Protein AF-A0A951GCY4-F1 (afdb_monomer_lite)

Radius of gyration: 28.21 Å; chains: 1; bounding box: 75×37×48 Å

pLDDT: mean 77.84, std 17.78, range [35.12, 96.75]

Foldseek 3Di:
DVVVVVLVVQCVVQVHDSVLSVVVDDPDDDDPVRCCVSSVDVDDDDPLVVVQVVCVVVVHDPPDDDDDDDPDDDQDPVSVVCCVVVVVVVVPDDDDDPPVVVVVVVVVCVVVVVVVVCVVPDPDPPDDDDDDDD

Structure (mmCIF, N/CA/C/O backbone):
data_AF-A0A951GCY4-F1
#
_entry.id   AF-A0A951GCY4-F1
#
loop_
_atom_site.group_PDB
_atom_site.id
_atom_site.type_symbol
_atom_site.label_atom_id
_atom_site.label_alt_id
_atom_site.label_comp_id
_atom_site.label_asym_id
_atom_site.label_entity_id
_atom_site.label_seq_id
_atom_site.pdbx_PDB_ins_code
_atom_site.Cartn_x
_atom_site.Cartn_y
_atom_site.Cartn_z
_atom_site.occupancy
_atom_site.B_iso_or_equiv
_atom_site.auth_seq_id
_atom_site.auth_comp_id
_atom_site.auth_asym_id
_atom_site.auth_atom_id
_atom_site.pdbx_PDB_model_num
ATOM 1 N N . GLU A 1 1 ? -3.050 8.012 20.301 1.00 68.06 1 GLU A N 1
ATOM 2 C CA . GLU A 1 1 ? -2.708 8.734 19.053 1.00 68.06 1 GLU A CA 1
ATOM 3 C C . GLU A 1 1 ? -2.611 7.823 17.839 1.00 68.06 1 GLU A C 1
ATOM 5 O O . GLU A 1 1 ? -3.296 8.083 16.861 1.00 68.06 1 GLU A O 1
ATOM 10 N N . THR A 1 2 ? -1.863 6.722 17.923 1.00 87.19 2 THR A N 1
ATOM 11 C CA . THR A 1 2 ? -1.568 5.821 16.795 1.00 87.19 2 THR A CA 1
ATOM 12 C C . THR A 1 2 ? -2.800 5.280 16.056 1.00 87.19 2 THR A C 1
ATOM 14 O O . THR A 1 2 ? -2.841 5.329 14.833 1.00 87.19 2 THR A O 1
ATOM 17 N N . TYR A 1 3 ? -3.840 4.822 16.768 1.00 89.31 3 TYR A N 1
ATOM 18 C CA . TYR A 1 3 ? -5.056 4.290 16.125 1.00 89.31 3 TYR A CA 1
ATOM 19 C C . TYR A 1 3 ? -5.865 5.361 15.385 1.00 89.31 3 TYR A C 1
ATOM 21 O O . TYR A 1 3 ? -6.373 5.117 14.295 1.00 89.31 3 TYR A O 1
ATOM 29 N N . ARG A 1 4 ? -5.970 6.562 15.966 1.00 89.75 4 ARG A N 1
ATOM 30 C CA . ARG A 1 4 ? -6.661 7.686 15.327 1.00 89.75 4 ARG A CA 1
ATOM 31 C C . ARG A 1 4 ? -5.921 8.105 14.057 1.00 89.75 4 ARG A C 1
ATOM 33 O O . ARG A 1 4 ? -6.543 8.127 13.008 1.00 89.75 4 ARG A O 1
ATOM 40 N N . GLY A 1 5 ? -4.598 8.281 14.139 1.00 91.88 5 GLY A N 1
ATOM 41 C CA . GLY A 1 5 ? -3.773 8.595 12.968 1.00 91.88 5 GLY A CA 1
ATOM 42 C C . GLY A 1 5 ? -3.893 7.547 11.858 1.00 91.88 5 GLY A C 1
ATOM 43 O O . GLY A 1 5 ? -4.059 7.900 10.697 1.00 91.88 5 GLY A O 1
ATOM 44 N N . PHE A 1 6 ? -3.910 6.255 12.205 1.00 91.25 6 PHE A N 1
ATOM 45 C CA . PHE A 1 6 ? -4.166 5.191 11.229 1.00 91.25 6 PHE A CA 1
ATOM 46 C C . PHE A 1 6 ? -5.511 5.371 10.508 1.00 91.25 6 PHE A C 1
ATOM 48 O O . PHE A 1 6 ? -5.556 5.328 9.280 1.00 91.25 6 PHE A O 1
ATOM 55 N N . LYS A 1 7 ? -6.599 5.600 11.253 1.00 92.44 7 LYS A N 1
ATOM 56 C CA . LYS A 1 7 ? -7.926 5.809 10.657 1.00 92.44 7 LYS A CA 1
ATOM 57 C C . LYS A 1 7 ? -7.971 7.051 9.769 1.00 92.44 7 LYS A C 1
ATOM 59 O O . LYS A 1 7 ? -8.557 6.982 8.695 1.00 92.44 7 LYS A O 1
ATOM 64 N N . ASP A 1 8 ? -7.323 8.137 10.179 1.00 93.56 8 ASP A N 1
ATOM 65 C CA . ASP A 1 8 ? -7.268 9.382 9.405 1.00 93.56 8 ASP A CA 1
ATOM 66 C C . ASP A 1 8 ? -6.538 9.173 8.065 1.00 93.56 8 ASP A C 1
ATOM 68 O O . ASP A 1 8 ? -6.990 9.645 7.017 1.00 93.56 8 ASP A O 1
ATOM 72 N N . HIS A 1 9 ? -5.448 8.396 8.067 1.00 93.69 9 HIS A N 1
ATOM 73 C CA . HIS A 1 9 ? -4.747 8.012 6.841 1.00 93.69 9 HIS A CA 1
ATOM 74 C C . HIS A 1 9 ? -5.608 7.147 5.918 1.00 93.69 9 HIS A C 1
ATOM 76 O O . HIS A 1 9 ? -5.627 7.388 4.712 1.00 93.69 9 HIS A O 1
ATOM 82 N N . VAL A 1 10 ? -6.340 6.168 6.461 1.00 93.69 10 VAL A N 1
ATOM 83 C CA . VAL A 1 10 ? -7.237 5.317 5.661 1.00 93.69 10 VAL A CA 1
ATOM 84 C C . VAL A 1 10 ? -8.388 6.135 5.077 1.00 93.69 10 VAL A C 1
ATOM 86 O O . VAL A 1 10 ? -8.653 6.019 3.884 1.00 93.69 10 VAL A O 1
ATOM 89 N N . ALA A 1 11 ? -9.024 6.993 5.878 1.00 94.62 11 ALA A N 1
ATOM 90 C CA . ALA A 1 11 ? -10.106 7.869 5.431 1.00 94.62 11 ALA A CA 1
ATOM 91 C C . ALA A 1 11 ? -9.650 8.758 4.268 1.00 94.62 11 ALA A C 1
ATOM 93 O O . ALA A 1 11 ? -10.296 8.803 3.222 1.00 94.62 11 ALA A O 1
ATOM 94 N N . THR A 1 12 ? -8.482 9.389 4.415 1.00 95.25 12 THR A N 1
ATOM 95 C CA . THR A 1 12 ? -7.901 10.250 3.377 1.00 95.25 12 THR A CA 1
ATOM 96 C C . THR A 1 12 ? -7.530 9.457 2.123 1.00 95.25 12 THR A C 1
ATOM 98 O O . THR A 1 12 ? -7.872 9.866 1.019 1.00 95.25 12 THR A O 1
ATOM 101 N N . GLY A 1 13 ? -6.849 8.318 2.280 1.00 94.50 13 GLY A N 1
ATOM 102 C CA . GLY A 1 13 ? -6.353 7.518 1.157 1.00 94.50 13 GLY A CA 1
ATOM 103 C C . GLY A 1 13 ? -7.440 6.768 0.385 1.00 94.50 13 GLY A C 1
ATOM 104 O O . GLY A 1 13 ? -7.250 6.470 -0.789 1.00 94.50 13 GLY A O 1
ATOM 105 N N . ARG A 1 14 ? -8.571 6.458 1.029 1.00 94.75 14 ARG A N 1
ATOM 106 C CA . ARG A 1 14 ? -9.714 5.759 0.416 1.00 94.75 14 ARG A CA 1
ATOM 107 C C . ARG A 1 14 ? -10.908 6.662 0.134 1.00 94.75 14 ARG A C 1
ATOM 109 O O . ARG A 1 14 ? -11.915 6.170 -0.359 1.00 94.75 14 ARG A O 1
ATOM 116 N N . HIS A 1 15 ? -10.797 7.958 0.428 1.00 94.31 15 HIS A N 1
ATOM 117 C CA . HIS A 1 15 ? -11.893 8.920 0.305 1.00 94.31 15 HIS A CA 1
ATOM 118 C C . HIS A 1 15 ? -13.174 8.469 1.036 1.00 94.31 15 HIS A C 1
ATOM 120 O O . HIS A 1 15 ? -14.280 8.670 0.542 1.00 94.31 15 HIS A O 1
ATOM 126 N N . MET A 1 16 ? -13.009 7.854 2.210 1.00 94.25 16 MET A N 1
ATOM 127 C CA . MET A 1 16 ? -14.099 7.348 3.052 1.00 94.25 16 MET A CA 1
ATOM 128 C C . MET A 1 16 ? -14.393 8.310 4.198 1.00 94.25 16 MET A C 1
ATOM 130 O O . MET A 1 16 ? -13.495 9.006 4.686 1.00 94.25 16 MET A O 1
ATOM 134 N N . THR A 1 17 ? -15.631 8.311 4.686 1.00 93.62 17 THR A N 1
ATOM 135 C CA . THR A 1 17 ? -15.965 9.050 5.905 1.00 93.62 17 THR A CA 1
ATOM 136 C C . THR A 1 17 ? -15.385 8.361 7.147 1.00 93.62 17 THR A C 1
ATOM 138 O O . THR A 1 17 ? -15.147 7.146 7.148 1.00 93.62 17 THR A O 1
ATOM 141 N N . PRO A 1 18 ? -15.156 9.098 8.250 1.00 90.56 18 PRO A N 1
ATOM 142 C CA . PRO A 1 18 ? -14.715 8.498 9.509 1.00 90.56 18 PRO A CA 1
ATOM 143 C C . PRO A 1 18 ? -15.638 7.374 10.004 1.00 90.56 18 PRO A C 1
ATOM 145 O O . PRO A 1 18 ? -15.163 6.406 10.599 1.00 90.56 18 PRO A O 1
ATOM 148 N N . GLU A 1 19 ? -16.943 7.482 9.746 1.00 91.25 19 GLU A N 1
ATOM 149 C CA . GLU A 1 19 ? -17.949 6.483 10.110 1.00 91.25 19 GLU A CA 1
ATOM 150 C C . GLU A 1 19 ? -17.805 5.199 9.286 1.00 91.25 19 GLU A C 1
ATOM 152 O O . GLU A 1 19 ? -17.860 4.102 9.845 1.00 91.25 19 GLU A O 1
ATOM 157 N N . GLU A 1 20 ? -17.573 5.324 7.976 1.00 92.25 20 GLU A N 1
ATOM 158 C CA . GLU A 1 20 ? -17.319 4.188 7.085 1.00 92.25 20 GLU A CA 1
ATOM 159 C C . GLU A 1 20 ? -16.046 3.449 7.497 1.00 92.25 20 GLU A C 1
ATOM 161 O O . GLU A 1 20 ? -16.058 2.225 7.647 1.00 92.25 20 GLU A O 1
ATOM 166 N N . VAL A 1 21 ? -14.969 4.194 7.778 1.00 92.75 21 VAL A N 1
ATOM 167 C CA . VAL A 1 21 ? -13.710 3.622 8.271 1.00 92.75 21 VAL A CA 1
ATOM 168 C C . VAL A 1 21 ? -13.920 2.918 9.611 1.00 92.75 21 VAL A C 1
ATOM 170 O O . VAL A 1 21 ? -13.429 1.809 9.800 1.00 92.75 21 VAL A O 1
ATOM 173 N N . GLU A 1 22 ? -14.676 3.501 10.542 1.00 90.69 22 GLU A N 1
ATOM 174 C CA . GLU A 1 22 ? -14.954 2.876 11.841 1.00 90.69 22 GLU A CA 1
ATOM 175 C C . GLU A 1 22 ? -15.772 1.578 11.711 1.00 90.69 22 GLU A C 1
ATOM 177 O O . GLU A 1 22 ? -15.579 0.646 12.499 1.00 90.69 22 GLU A O 1
ATOM 182 N N . ALA A 1 23 ? -16.658 1.482 10.714 1.00 90.75 23 ALA A N 1
ATOM 183 C CA . ALA A 1 23 ? -17.442 0.277 10.448 1.00 90.75 23 ALA A CA 1
ATOM 184 C C . ALA A 1 23 ? -16.579 -0.895 9.949 1.00 90.75 23 ALA A C 1
ATOM 186 O O . ALA A 1 23 ? -16.851 -2.049 10.292 1.00 90.75 23 ALA A O 1
ATOM 187 N N . VAL A 1 24 ? -15.531 -0.606 9.170 1.00 90.25 24 VAL A N 1
ATOM 188 C CA . VAL A 1 24 ? -14.617 -1.616 8.605 1.00 90.25 24 VAL A CA 1
ATOM 189 C C . VAL A 1 24 ? -13.344 -1.837 9.433 1.00 90.25 24 VAL A C 1
ATOM 191 O O . VAL A 1 24 ? -12.644 -2.831 9.216 1.00 90.25 24 VAL A O 1
ATOM 194 N N . ALA A 1 25 ? -13.050 -0.947 10.386 1.00 85.62 25 ALA A N 1
ATOM 195 C CA . ALA A 1 25 ? -11.928 -1.044 11.320 1.00 85.62 25 ALA A CA 1
ATOM 196 C C . ALA A 1 25 ? -12.216 -2.027 12.482 1.00 85.62 25 ALA A C 1
ATOM 198 O O . ALA A 1 25 ? -13.047 -2.926 12.366 1.00 85.62 25 ALA A O 1
ATOM 199 N N . LYS A 1 26 ? -11.519 -1.868 13.623 1.00 84.75 26 LYS A N 1
ATOM 200 C CA . LYS A 1 26 ? -11.611 -2.704 14.850 1.00 84.75 26 LYS A CA 1
ATOM 201 C C . LYS A 1 26 ? -10.814 -4.015 14.846 1.00 84.75 26 LYS A C 1
ATOM 203 O O . LYS A 1 26 ? -11.160 -4.957 15.551 1.00 84.75 26 LYS A O 1
ATOM 208 N N . GLY A 1 27 ? -9.726 -4.080 14.078 1.00 86.75 27 GLY A N 1
ATOM 209 C CA . GLY A 1 27 ? -8.795 -5.219 14.118 1.00 86.75 27 GLY A CA 1
ATOM 210 C C . GLY A 1 27 ? -9.321 -6.499 13.462 1.00 86.75 27 GLY A C 1
ATOM 211 O O . GLY A 1 27 ? -8.741 -7.566 13.644 1.00 86.75 27 GLY A O 1
ATOM 212 N N . ARG A 1 28 ? -10.412 -6.409 12.693 1.00 90.50 28 ARG A N 1
ATOM 213 C CA . ARG A 1 28 ? -10.901 -7.513 11.868 1.00 90.50 28 ARG A CA 1
ATOM 214 C C . ARG A 1 28 ? -9.987 -7.705 10.659 1.00 90.50 28 ARG A C 1
ATOM 216 O O . ARG A 1 28 ? -9.615 -6.740 9.997 1.00 90.50 28 ARG A O 1
ATOM 223 N N . VAL A 1 29 ? -9.672 -8.961 10.361 1.00 93.50 29 VAL A N 1
ATOM 224 C CA . VAL A 1 29 ? -8.972 -9.346 9.132 1.00 93.50 29 VAL A CA 1
ATOM 225 C C . VAL A 1 29 ? -10.002 -9.557 8.026 1.00 93.50 29 VAL A C 1
ATOM 227 O O . VAL A 1 29 ? -11.020 -10.214 8.244 1.00 93.50 29 VAL A O 1
ATOM 230 N N . TRP A 1 30 ? -9.733 -9.000 6.850 1.00 94.44 30 TRP A N 1
ATOM 231 C CA . TRP A 1 30 ? -10.573 -9.136 5.663 1.00 94.44 30 TRP A CA 1
ATOM 232 C C . TRP A 1 30 ? -9.885 -10.024 4.628 1.00 94.44 30 TRP A C 1
ATOM 234 O O . TRP A 1 30 ? -8.669 -9.938 4.449 1.00 94.44 30 TRP A O 1
ATOM 244 N N . SER A 1 31 ? -10.659 -10.861 3.932 1.00 96.19 31 SER A N 1
ATOM 245 C CA . SER A 1 31 ? -10.178 -11.501 2.705 1.00 96.19 31 SER A CA 1
ATOM 246 C C . SER A 1 31 ? -9.967 -10.439 1.617 1.00 96.19 31 SER A C 1
ATOM 248 O O . SER A 1 31 ? -10.523 -9.343 1.701 1.00 96.19 31 SER A O 1
ATOM 250 N N . GLY A 1 32 ? -9.178 -10.742 0.581 1.00 95.00 32 GLY A N 1
ATOM 251 C CA . GLY A 1 32 ? -8.989 -9.806 -0.534 1.00 95.00 32 GLY A CA 1
ATOM 252 C C . GLY A 1 32 ? -10.319 -9.417 -1.189 1.00 95.00 32 GLY A C 1
ATOM 253 O O . GLY A 1 32 ? -10.581 -8.236 -1.408 1.00 95.00 32 GLY A O 1
ATOM 254 N N . GLU A 1 33 ? -11.192 -10.398 -1.426 1.00 96.75 33 GLU A N 1
ATOM 255 C CA . GLU A 1 33 ? -12.526 -10.193 -2.005 1.00 96.75 33 GLU A CA 1
ATOM 256 C C . GLU A 1 33 ? -13.405 -9.307 -1.115 1.00 96.75 33 GLU A C 1
ATOM 258 O O . GLU A 1 33 ? -13.991 -8.331 -1.587 1.00 96.75 33 GLU A O 1
ATOM 263 N N . ASP A 1 34 ? -13.427 -9.584 0.191 1.00 95.94 34 ASP A N 1
ATOM 264 C CA . ASP A 1 34 ? -14.146 -8.773 1.173 1.00 95.94 34 ASP A CA 1
ATOM 265 C C . ASP A 1 34 ? -13.623 -7.342 1.259 1.00 95.94 34 ASP A C 1
ATOM 267 O O . ASP A 1 34 ? -14.409 -6.408 1.443 1.00 95.94 34 ASP A O 1
ATOM 271 N N . ALA A 1 35 ? -12.304 -7.176 1.167 1.00 95.00 35 ALA A N 1
ATOM 272 C CA . ALA A 1 35 ? -11.652 -5.879 1.177 1.00 95.00 35 ALA A CA 1
ATOM 273 C C . ALA A 1 35 ? -12.032 -5.078 -0.073 1.00 95.00 35 ALA A C 1
ATOM 275 O O . ALA A 1 35 ? -12.338 -3.893 0.050 1.00 95.00 35 ALA A O 1
ATOM 276 N N . LYS A 1 36 ? -12.094 -5.717 -1.251 1.00 95.31 36 LYS A N 1
ATOM 277 C CA . LYS A 1 36 ? -12.528 -5.057 -2.492 1.00 95.31 36 LYS A CA 1
ATOM 278 C C . LYS A 1 36 ? -13.993 -4.635 -2.407 1.00 95.31 36 LYS A C 1
ATOM 280 O O . LYS A 1 36 ? -14.313 -3.490 -2.705 1.00 95.31 36 LYS A O 1
ATOM 285 N N . ALA A 1 37 ? -14.869 -5.509 -1.906 1.00 94.56 37 ALA A N 1
ATOM 286 C CA . ALA A 1 37 ? -16.288 -5.194 -1.706 1.00 94.56 37 ALA A CA 1
ATOM 287 C C . ALA A 1 37 ? -16.523 -4.011 -0.745 1.00 94.56 37 ALA A C 1
ATOM 289 O O . ALA A 1 37 ? -17.545 -3.336 -0.830 1.00 94.56 37 ALA A O 1
ATOM 290 N N . ARG A 1 38 ? -15.578 -3.757 0.167 1.00 93.00 38 ARG A N 1
ATOM 291 C CA . ARG A 1 38 ? -15.617 -2.665 1.151 1.00 93.00 38 ARG A CA 1
ATOM 292 C C . ARG A 1 38 ? -14.794 -1.443 0.742 1.00 93.00 38 ARG A C 1
ATOM 294 O O . ARG A 1 38 ? -14.641 -0.544 1.557 1.00 93.00 38 ARG A O 1
ATOM 301 N N . GLY A 1 39 ? -14.230 -1.418 -0.468 1.00 92.94 39 GLY A N 1
ATOM 302 C CA . GLY A 1 39 ? -13.411 -0.303 -0.964 1.00 92.94 39 GLY A CA 1
ATOM 303 C C . GLY A 1 39 ? -12.048 -0.152 -0.277 1.00 92.94 39 GLY A C 1
ATOM 304 O O . GLY A 1 39 ? -11.413 0.893 -0.377 1.00 92.94 39 GLY A O 1
ATOM 305 N N . LEU A 1 40 ? -11.581 -1.178 0.441 1.00 94.00 40 LEU A N 1
ATOM 306 C CA . LEU A 1 40 ? -10.275 -1.169 1.109 1.00 94.00 40 LEU A CA 1
ATOM 307 C C . LEU A 1 40 ? -9.115 -1.479 0.153 1.00 94.00 40 LEU A C 1
ATOM 309 O O . LEU A 1 40 ? -7.967 -1.166 0.474 1.00 94.00 40 LEU A O 1
ATOM 313 N N . VAL A 1 41 ? -9.401 -2.095 -0.996 1.00 95.19 41 VAL A N 1
ATOM 314 C CA . VAL A 1 41 ? -8.463 -2.332 -2.103 1.00 95.19 41 VAL A CA 1
ATOM 315 C C . VAL A 1 41 ? -9.150 -2.031 -3.430 1.00 95.19 41 VAL A C 1
ATOM 317 O O . VAL A 1 41 ? -10.357 -2.228 -3.560 1.00 95.19 41 VAL A O 1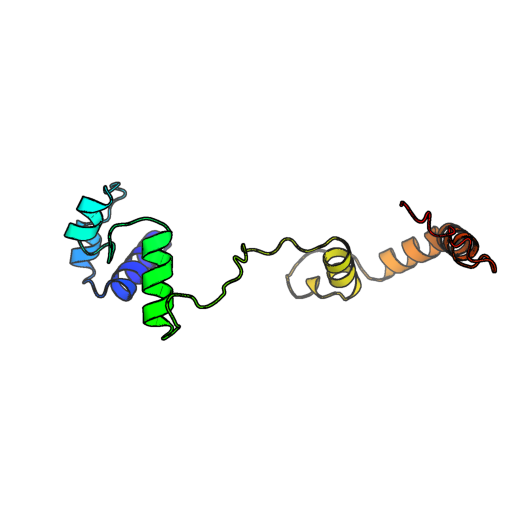
ATOM 320 N N . ASP A 1 42 ? -8.376 -1.582 -4.413 1.00 93.88 42 ASP A N 1
ATOM 321 C CA . ASP A 1 42 ? -8.906 -1.161 -5.713 1.00 93.88 42 ASP A CA 1
ATOM 322 C C . ASP A 1 42 ? -9.090 -2.356 -6.652 1.00 93.88 42 ASP A C 1
ATOM 324 O O . ASP A 1 42 ? -10.114 -2.499 -7.316 1.00 93.88 42 ASP A O 1
ATOM 328 N N . GLU A 1 43 ? -8.111 -3.265 -6.671 1.00 95.25 43 GLU A N 1
ATOM 329 C CA . GLU A 1 43 ? -8.096 -4.399 -7.586 1.00 95.25 43 GLU A CA 1
ATOM 330 C C . GLU A 1 43 ? -7.611 -5.699 -6.948 1.00 95.25 43 GLU A C 1
ATOM 332 O O . GLU A 1 43 ? -6.808 -5.701 -6.014 1.00 95.25 43 GLU A O 1
ATOM 337 N N . LEU A 1 44 ? -8.115 -6.819 -7.479 1.00 96.56 44 LEU A N 1
ATOM 338 C CA . LEU A 1 44 ? -7.689 -8.162 -7.084 1.00 96.56 44 LEU A CA 1
ATOM 339 C C . LEU A 1 44 ? -6.687 -8.695 -8.096 1.00 96.56 44 LEU A C 1
ATOM 341 O O . LEU A 1 44 ? -6.902 -8.644 -9.306 1.00 96.56 44 LEU A O 1
ATOM 345 N N . GLY A 1 45 ? -5.599 -9.260 -7.592 1.00 95.19 45 GLY A N 1
ATOM 346 C CA . GLY A 1 45 ? -4.584 -9.868 -8.429 1.00 95.19 45 GLY A CA 1
ATOM 347 C C . GLY A 1 45 ? -3.277 -10.069 -7.687 1.00 95.19 45 GLY A C 1
ATOM 348 O O . GLY A 1 45 ? -3.166 -9.827 -6.488 1.00 95.19 45 GLY A O 1
ATOM 349 N N . GLY A 1 46 ? -2.282 -10.530 -8.434 1.00 93.94 46 GLY A N 1
ATOM 350 C CA . GLY A 1 46 ? -0.918 -10.669 -7.950 1.00 93.94 46 GLY A CA 1
ATOM 351 C C . GLY A 1 46 ? 0.004 -9.582 -8.489 1.00 93.94 46 GLY A C 1
ATOM 352 O O . GLY A 1 46 ? -0.417 -8.559 -9.033 1.00 93.94 46 GLY A O 1
ATOM 353 N N . TYR A 1 47 ? 1.297 -9.870 -8.404 1.00 91.81 47 TYR A N 1
ATOM 354 C CA . TYR A 1 47 ? 2.366 -8.988 -8.859 1.00 91.81 47 TYR A CA 1
ATOM 355 C C . TYR A 1 47 ? 2.217 -8.528 -10.320 1.00 91.81 47 TYR A C 1
ATOM 357 O O . TYR A 1 47 ? 2.414 -7.354 -10.617 1.00 91.81 47 TYR A O 1
ATOM 365 N N . SER A 1 48 ? 1.813 -9.420 -11.230 1.00 92.19 48 SER A N 1
ATOM 366 C CA . SER A 1 48 ? 1.629 -9.090 -12.651 1.00 92.19 48 SER A CA 1
ATOM 367 C C . SER A 1 48 ? 0.553 -8.025 -12.886 1.00 92.19 48 SER A C 1
ATOM 369 O O . SER A 1 48 ? 0.733 -7.140 -13.721 1.00 92.19 48 SER A O 1
ATOM 371 N N . VAL A 1 49 ? -0.546 -8.077 -12.127 1.00 94.94 49 VAL A N 1
ATOM 372 C CA . VAL A 1 49 ? -1.630 -7.085 -12.186 1.00 94.94 49 VAL A CA 1
ATOM 373 C C . VAL A 1 49 ? -1.157 -5.753 -11.615 1.00 94.94 49 VAL A C 1
ATOM 375 O O . VAL A 1 49 ? -1.357 -4.722 -12.253 1.00 94.94 49 VAL A O 1
ATOM 378 N N . ALA A 1 50 ? -0.467 -5.774 -10.471 1.00 93.50 50 ALA A N 1
ATOM 379 C CA . ALA A 1 50 ? 0.100 -4.571 -9.867 1.00 93.50 50 ALA A CA 1
ATOM 380 C C . ALA A 1 50 ? 1.103 -3.873 -10.803 1.00 93.50 50 ALA A C 1
ATOM 382 O O . ALA A 1 50 ? 1.041 -2.658 -10.972 1.00 93.50 50 ALA A O 1
ATOM 383 N N . LEU A 1 51 ? 1.982 -4.635 -11.467 1.00 92.56 51 LEU A N 1
ATOM 384 C CA . LEU A 1 51 ? 2.954 -4.098 -12.422 1.00 92.56 51 LEU A CA 1
ATOM 385 C C . LEU A 1 51 ? 2.273 -3.463 -13.640 1.00 92.56 51 LEU A C 1
ATOM 387 O O . LEU A 1 51 ? 2.682 -2.394 -14.089 1.00 92.56 51 LEU A O 1
ATOM 391 N N . ARG A 1 52 ? 1.231 -4.113 -14.172 1.00 93.81 52 ARG A N 1
ATOM 392 C CA . ARG A 1 52 ? 0.442 -3.572 -15.282 1.00 93.81 52 ARG A CA 1
ATOM 393 C C . ARG A 1 52 ? -0.211 -2.243 -14.894 1.00 93.81 52 ARG A C 1
ATOM 395 O O . ARG A 1 52 ? -0.014 -1.260 -15.598 1.00 93.81 52 ARG A O 1
ATOM 402 N N . LEU A 1 53 ? -0.912 -2.199 -13.759 1.00 94.62 53 LEU A N 1
ATOM 403 C CA . LEU A 1 53 ? -1.566 -0.982 -13.267 1.00 94.62 53 LEU A CA 1
ATOM 404 C C . LEU A 1 53 ? -0.553 0.138 -12.986 1.00 94.62 53 LEU A C 1
ATOM 406 O O . LEU A 1 53 ? -0.784 1.284 -13.355 1.00 94.62 53 LEU A O 1
ATOM 410 N N . ALA A 1 54 ? 0.602 -0.182 -12.398 1.00 93.19 54 ALA A N 1
ATOM 411 C CA . ALA A 1 54 ? 1.659 0.799 -12.153 1.00 93.19 54 ALA A CA 1
ATOM 412 C C . ALA A 1 54 ? 2.195 1.414 -13.457 1.00 93.19 54 ALA A C 1
ATOM 414 O O . ALA A 1 54 ? 2.418 2.622 -13.518 1.00 93.19 54 ALA A O 1
ATOM 415 N N . ARG A 1 55 ? 2.368 0.606 -14.514 1.00 93.69 55 ARG A N 1
ATOM 416 C CA . ARG A 1 55 ? 2.764 1.098 -15.845 1.00 93.69 55 ARG A CA 1
ATOM 417 C C . ARG A 1 55 ? 1.692 1.980 -16.476 1.00 93.69 55 ARG A C 1
ATOM 419 O O . ARG A 1 55 ? 2.041 3.011 -17.038 1.00 93.69 55 ARG A O 1
ATOM 426 N N . GLU A 1 56 ? 0.420 1.606 -16.351 1.00 94.00 56 GLU A N 1
ATOM 427 C CA . GLU A 1 56 ? -0.713 2.402 -16.845 1.00 94.00 56 GLU A CA 1
ATOM 428 C C . GLU A 1 56 ? -0.757 3.780 -16.169 1.00 94.00 56 GLU A C 1
ATOM 430 O O . GLU A 1 56 ? -0.798 4.800 -16.854 1.00 94.00 56 GLU A O 1
ATOM 435 N N . VAL A 1 57 ? -0.642 3.826 -14.838 1.00 94.12 57 VAL A N 1
ATOM 436 C CA . VAL A 1 57 ? -0.600 5.084 -14.071 1.00 94.12 57 VAL A CA 1
ATOM 437 C C . VAL A 1 57 ? 0.632 5.923 -14.433 1.00 94.12 57 VAL A C 1
ATOM 439 O O . VAL A 1 57 ? 0.542 7.144 -14.534 1.00 94.12 57 VAL A O 1
ATOM 442 N N . ALA A 1 58 ? 1.776 5.281 -14.681 1.00 93.81 58 ALA A N 1
ATOM 443 C CA . ALA A 1 58 ? 3.007 5.948 -15.102 1.00 93.81 58 ALA A CA 1
ATOM 444 C C . ALA A 1 58 ? 3.050 6.302 -16.603 1.00 93.81 58 ALA A C 1
ATOM 446 O O . ALA A 1 58 ? 4.042 6.872 -17.055 1.00 93.81 58 ALA A O 1
ATOM 447 N N . SER A 1 59 ? 2.008 5.976 -17.380 1.00 95.00 59 SER A N 1
ATOM 448 C CA . SER A 1 59 ? 1.965 6.163 -18.840 1.00 95.00 59 SER A CA 1
ATOM 449 C C . SER A 1 59 ? 3.147 5.515 -19.585 1.00 95.00 59 SER A C 1
ATOM 451 O O . SER A 1 59 ? 3.672 6.070 -20.551 1.00 95.00 59 SER A O 1
ATOM 453 N N . LEU A 1 60 ? 3.583 4.335 -19.135 1.00 93.56 60 LEU A N 1
ATOM 454 C CA . LEU A 1 60 ? 4.684 3.576 -19.734 1.00 93.56 60 LEU A CA 1
ATOM 455 C C . LEU A 1 60 ? 4.177 2.466 -20.674 1.00 93.56 60 LEU A C 1
ATOM 457 O O . LEU A 1 60 ? 3.116 1.887 -20.427 1.00 93.56 60 LEU A O 1
ATOM 461 N N . PRO A 1 61 ? 4.954 2.095 -21.711 1.00 91.19 61 PRO A N 1
ATOM 462 C CA . PRO A 1 61 ? 4.672 0.922 -22.538 1.00 91.19 61 PRO A CA 1
ATOM 463 C C . PRO A 1 61 ? 4.576 -0.381 -21.729 1.00 91.19 61 PRO A C 1
ATOM 465 O O . PRO A 1 61 ? 5.242 -0.561 -20.706 1.00 91.19 61 PRO A O 1
ATOM 468 N N . ALA A 1 62 ? 3.783 -1.337 -22.222 1.00 87.56 62 ALA A N 1
ATOM 469 C CA . ALA A 1 62 ? 3.567 -2.627 -21.560 1.00 87.56 62 ALA A CA 1
ATOM 470 C C . ALA A 1 62 ? 4.837 -3.496 -21.465 1.00 87.56 62 ALA A C 1
ATOM 472 O O . ALA A 1 62 ? 4.921 -4.386 -20.621 1.00 87.56 62 ALA A O 1
ATOM 473 N N . ASP A 1 63 ? 5.830 -3.242 -22.305 1.00 88.31 63 ASP A N 1
ATOM 474 C CA . ASP A 1 63 ? 7.122 -3.921 -22.366 1.00 88.31 63 ASP A CA 1
ATOM 475 C C . ASP A 1 63 ? 8.271 -3.067 -21.809 1.00 88.31 63 ASP A C 1
ATOM 477 O O . ASP A 1 63 ? 9.427 -3.484 -21.868 1.00 88.31 63 ASP A O 1
ATOM 481 N N . ALA A 1 64 ? 7.967 -1.903 -21.219 1.00 89.62 64 ALA A N 1
ATOM 482 C CA . ALA A 1 64 ? 8.982 -1.007 -20.683 1.00 89.62 64 ALA A CA 1
ATOM 483 C C . ALA A 1 64 ? 9.897 -1.748 -19.685 1.00 89.62 64 ALA A C 1
ATOM 485 O O . ALA A 1 64 ? 9.387 -2.378 -18.741 1.00 89.62 64 ALA A O 1
ATOM 486 N N . PRO A 1 65 ? 11.231 -1.690 -19.868 1.00 88.31 65 PRO A N 1
ATOM 487 C CA . PRO A 1 65 ? 12.165 -2.349 -18.970 1.00 88.31 65 PRO A CA 1
ATOM 488 C C . PRO A 1 65 ? 12.063 -1.729 -17.576 1.00 88.31 65 PRO A C 1
ATOM 490 O O . PRO A 1 65 ? 11.924 -0.516 -17.427 1.00 88.31 65 PRO A O 1
ATOM 493 N N . PHE A 1 66 ? 12.140 -2.564 -16.544 1.00 87.75 66 PHE A N 1
ATOM 494 C CA . PHE A 1 66 ? 12.161 -2.118 -15.156 1.00 87.75 66 PHE A CA 1
ATOM 495 C C . PHE A 1 66 ? 13.204 -2.908 -14.371 1.00 87.75 66 PHE A C 1
ATOM 497 O O . PHE A 1 66 ? 13.478 -4.070 -14.670 1.00 87.75 66 PHE A O 1
ATOM 504 N N . THR A 1 67 ? 13.751 -2.275 -13.338 1.00 88.56 67 THR A N 1
ATOM 505 C CA . THR A 1 67 ? 14.657 -2.907 -12.378 1.00 88.56 67 THR A CA 1
ATOM 506 C C . THR A 1 67 ? 13.955 -2.954 -11.032 1.00 88.56 67 THR A C 1
ATOM 508 O O . THR A 1 67 ? 13.532 -1.921 -10.516 1.00 88.56 67 THR A O 1
ATOM 511 N N . LEU A 1 68 ? 13.816 -4.148 -10.454 1.00 86.69 68 LEU A N 1
ATOM 512 C CA . LEU A 1 68 ? 13.293 -4.292 -9.100 1.00 86.69 68 LEU A CA 1
ATOM 513 C C . LEU A 1 68 ? 14.357 -3.816 -8.104 1.00 86.69 68 LEU A C 1
ATOM 515 O O . LEU A 1 68 ? 15.420 -4.424 -7.987 1.00 86.69 68 LEU A O 1
ATOM 519 N N . THR A 1 69 ? 14.071 -2.736 -7.381 1.00 88.12 69 THR A N 1
ATOM 520 C CA . THR A 1 69 ? 14.914 -2.251 -6.282 1.00 88.12 69 THR A CA 1
ATOM 521 C C . THR A 1 69 ? 14.192 -2.480 -4.962 1.00 88.12 69 THR A C 1
ATOM 523 O O . THR A 1 69 ? 13.069 -2.017 -4.777 1.00 88.12 69 THR A O 1
ATOM 526 N N . VAL A 1 70 ? 14.829 -3.213 -4.052 1.00 85.44 70 VAL A N 1
ATOM 527 C CA . VAL A 1 70 ? 14.295 -3.488 -2.713 1.00 85.44 70 VAL A CA 1
ATOM 528 C C . VAL A 1 70 ? 14.775 -2.401 -1.754 1.00 85.44 70 VAL A C 1
ATOM 530 O O . VAL A 1 70 ? 15.939 -2.006 -1.792 1.00 85.44 70 VAL A O 1
ATOM 533 N N . PHE A 1 71 ? 13.870 -1.922 -0.902 1.00 86.06 71 PHE A N 1
ATOM 534 C CA . PHE A 1 71 ? 14.150 -0.928 0.131 1.00 86.06 71 PHE A CA 1
ATOM 535 C C . PHE A 1 71 ? 13.832 -1.487 1.530 1.00 86.06 71 PHE A C 1
ATOM 537 O O . PHE A 1 71 ? 12.931 -2.321 1.644 1.00 86.06 71 PHE A O 1
ATOM 544 N N . PRO A 1 72 ? 14.502 -0.995 2.591 1.00 84.94 72 PRO A N 1
ATOM 545 C CA . PRO A 1 72 ? 15.606 -0.029 2.556 1.00 84.94 72 PRO A CA 1
ATOM 546 C C . PRO A 1 72 ? 16.886 -0.649 1.972 1.00 84.94 72 PRO A C 1
ATOM 548 O O . PRO A 1 72 ? 17.124 -1.844 2.115 1.00 84.94 72 PRO A O 1
ATOM 551 N N . ARG A 1 73 ? 17.707 0.158 1.288 1.00 79.56 73 ARG A N 1
ATOM 552 C CA . ARG A 1 73 ? 19.020 -0.293 0.813 1.00 79.56 73 ARG A CA 1
ATOM 553 C C . ARG A 1 73 ? 19.910 -0.502 2.036 1.00 79.56 73 ARG A C 1
ATOM 555 O O . ARG A 1 73 ? 20.089 0.432 2.813 1.00 79.56 73 ARG A O 1
ATOM 562 N N . GLU A 1 74 ? 20.452 -1.703 2.200 1.00 78.31 74 GLU A N 1
ATOM 563 C CA . GLU A 1 74 ? 21.477 -1.942 3.214 1.00 78.31 74 GLU A CA 1
ATOM 564 C C . GLU A 1 74 ? 22.695 -1.071 2.887 1.00 78.31 74 GLU A C 1
ATOM 566 O O . GLU A 1 74 ? 23.193 -1.073 1.756 1.00 78.31 74 GLU A O 1
ATOM 571 N N . GLU A 1 75 ? 23.134 -0.271 3.858 1.00 76.19 75 GLU A N 1
ATOM 572 C CA . GLU A 1 75 ? 24.347 0.525 3.707 1.00 76.19 75 GLU A CA 1
ATOM 573 C C . GLU A 1 75 ? 25.53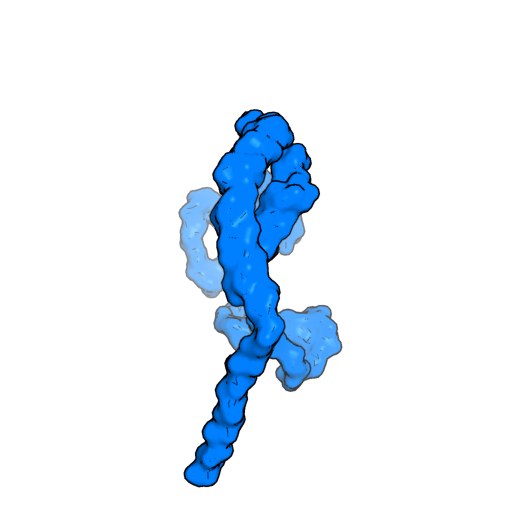2 -0.429 3.554 1.00 76.19 75 GLU A C 1
ATOM 575 O O . GLU A 1 75 ? 25.743 -1.340 4.358 1.00 76.19 75 GLU A O 1
ATOM 580 N N . THR A 1 76 ? 26.316 -0.240 2.497 1.00 83.00 76 THR A N 1
ATOM 581 C CA . THR A 1 76 ? 27.512 -1.057 2.283 1.00 83.00 76 THR A CA 1
ATOM 582 C C . THR A 1 76 ? 28.572 -0.749 3.348 1.00 83.00 76 THR A C 1
ATOM 584 O O . THR A 1 76 ? 28.612 0.350 3.900 1.00 83.00 76 THR A O 1
ATOM 587 N N . LEU A 1 77 ? 29.486 -1.688 3.632 1.00 83.00 77 LEU A N 1
ATOM 588 C CA . LEU A 1 77 ? 30.568 -1.470 4.612 1.00 83.00 77 LEU A CA 1
ATOM 589 C C . LEU A 1 77 ? 31.383 -0.177 4.365 1.00 83.00 77 LEU A C 1
ATOM 591 O O . LEU A 1 77 ? 31.667 0.524 5.339 1.00 83.00 77 LEU A O 1
ATOM 595 N N . PRO A 1 78 ? 31.738 0.197 3.114 1.00 84.31 78 PRO A N 1
ATOM 596 C CA . PRO A 1 78 ? 32.389 1.479 2.846 1.00 84.31 78 PRO A CA 1
ATOM 597 C C . PRO A 1 78 ? 31.487 2.690 3.112 1.00 84.31 78 PRO A C 1
ATOM 599 O O . PRO A 1 78 ? 31.978 3.698 3.611 1.00 84.31 78 PRO A O 1
ATOM 602 N N . GLU A 1 79 ? 30.186 2.601 2.814 1.00 82.62 79 GLU A N 1
ATOM 603 C CA . GLU A 1 79 ? 29.209 3.665 3.098 1.00 82.62 79 GLU A CA 1
ATOM 604 C C . GLU A 1 79 ? 29.034 3.864 4.608 1.00 82.62 79 GLU A C 1
ATOM 606 O O . GLU A 1 79 ? 29.078 4.999 5.073 1.00 82.62 79 GLU A O 1
ATOM 611 N N . LEU A 1 80 ? 28.948 2.780 5.384 1.00 83.44 80 LEU A N 1
ATOM 612 C CA . LEU A 1 80 ? 28.926 2.821 6.849 1.00 83.44 80 LEU A CA 1
ATOM 613 C C . LEU A 1 80 ? 30.189 3.480 7.416 1.00 83.44 80 LEU A C 1
ATOM 615 O O . LEU A 1 80 ? 30.112 4.341 8.293 1.00 83.44 80 LEU A O 1
ATOM 619 N N . LEU A 1 81 ? 31.366 3.104 6.903 1.00 84.19 81 LEU A N 1
ATOM 620 C CA . LEU A 1 81 ? 32.633 3.697 7.329 1.00 84.19 81 LEU A CA 1
ATOM 621 C C . LEU A 1 81 ? 32.710 5.184 6.956 1.00 84.19 81 LEU A C 1
ATOM 623 O O . LEU A 1 81 ? 33.086 6.003 7.793 1.00 84.19 81 LEU A O 1
ATOM 627 N N . TYR A 1 82 ? 32.327 5.547 5.731 1.00 84.00 82 TYR A N 1
ATOM 628 C CA . TYR A 1 82 ? 32.293 6.931 5.267 1.00 84.00 82 TYR A CA 1
ATOM 629 C C . TYR A 1 82 ? 31.306 7.782 6.069 1.00 84.00 82 TYR A C 1
ATOM 631 O O . TYR A 1 82 ? 31.669 8.884 6.472 1.00 84.00 82 TYR A O 1
ATOM 639 N N . ASN A 1 83 ? 30.099 7.286 6.350 1.00 81.00 83 ASN A N 1
ATOM 640 C CA . ASN A 1 83 ? 29.096 8.000 7.142 1.00 81.00 83 ASN A CA 1
ATOM 641 C C . ASN A 1 83 ? 29.591 8.245 8.577 1.00 81.00 83 ASN A C 1
ATOM 643 O O . ASN A 1 83 ? 29.463 9.363 9.089 1.00 81.00 83 ASN A O 1
ATOM 647 N N . ARG A 1 84 ? 30.266 7.251 9.172 1.00 79.50 84 ARG A N 1
ATOM 648 C CA . ARG A 1 84 ? 30.863 7.349 10.511 1.00 79.50 84 ARG A CA 1
ATOM 649 C C . ARG A 1 84 ? 32.063 8.300 10.569 1.00 79.50 84 ARG A C 1
ATOM 651 O O . ARG A 1 84 ? 32.208 9.043 11.537 1.00 79.50 84 ARG A O 1
ATOM 658 N N . LEU A 1 85 ? 32.928 8.291 9.550 1.00 79.69 85 LEU A N 1
ATOM 659 C CA . LEU A 1 85 ? 34.116 9.155 9.475 1.00 79.69 85 LEU A CA 1
ATOM 660 C C . LEU A 1 85 ? 33.778 10.594 9.069 1.00 79.69 85 LEU A C 1
ATOM 662 O O . LEU A 1 85 ? 34.342 11.537 9.621 1.00 79.69 85 LEU A O 1
ATOM 666 N N . SER A 1 86 ? 32.834 10.770 8.146 1.00 76.62 86 SER A N 1
ATOM 667 C CA . SER A 1 86 ? 32.392 12.081 7.650 1.00 76.62 86 SER A CA 1
ATOM 668 C C . SER A 1 86 ? 31.461 12.799 8.628 1.00 76.62 86 SER A C 1
ATOM 670 O O . SER A 1 86 ? 31.016 13.908 8.351 1.00 76.62 86 SER A O 1
ATOM 672 N N . GLY A 1 87 ? 31.166 12.193 9.784 1.00 63.16 87 GLY A N 1
ATOM 673 C CA . GLY A 1 87 ? 30.352 12.804 10.830 1.00 63.16 87 GLY A CA 1
ATOM 674 C C . GLY A 1 87 ? 28.896 13.025 10.424 1.00 63.16 87 GLY A C 1
ATOM 675 O O . GLY A 1 87 ? 28.227 13.839 11.055 1.00 63.16 87 GLY A O 1
ATOM 676 N N . LYS A 1 88 ? 28.396 12.310 9.407 1.00 61.31 88 LYS A N 1
ATOM 677 C CA . LYS A 1 88 ? 27.002 12.411 8.946 1.00 61.31 88 LYS A CA 1
ATOM 678 C C . LYS A 1 88 ? 26.008 11.890 9.995 1.00 61.31 88 LYS A C 1
ATOM 680 O O . LYS A 1 88 ? 24.855 12.298 10.005 1.00 61.31 88 LYS A O 1
ATOM 685 N N . ASP A 1 89 ? 26.487 11.078 10.938 1.00 54.75 89 ASP A N 1
ATOM 686 C CA . ASP A 1 89 ? 25.736 10.647 12.123 1.00 54.75 89 ASP A CA 1
ATOM 687 C C . ASP A 1 89 ? 25.643 11.712 13.234 1.00 54.75 89 ASP A C 1
ATOM 689 O O . ASP A 1 89 ? 24.964 11.483 14.228 1.00 54.75 89 ASP A O 1
ATOM 693 N N . ARG A 1 90 ? 26.285 12.888 13.107 1.00 51.91 90 ARG A N 1
ATOM 694 C CA . ARG A 1 90 ? 26.249 13.927 14.160 1.00 51.91 90 ARG A CA 1
ATOM 695 C C . ARG A 1 90 ? 24.911 14.665 14.281 1.00 51.91 90 ARG A C 1
ATOM 697 O O . ARG A 1 90 ? 24.704 15.333 15.287 1.00 51.91 90 ARG A O 1
ATOM 704 N N . GLU A 1 91 ? 24.022 14.553 13.294 1.00 53.22 91 GLU A N 1
ATOM 705 C CA . GLU A 1 91 ? 22.704 15.214 13.305 1.00 53.22 91 GLU A CA 1
ATOM 706 C C . GLU A 1 91 ? 21.584 14.351 13.919 1.00 53.22 91 GLU A C 1
ATOM 708 O O . GLU A 1 91 ? 20.468 14.834 14.093 1.00 53.22 91 GLU A O 1
ATOM 713 N N . ARG A 1 92 ? 21.860 13.090 14.287 1.00 47.59 92 ARG A N 1
ATOM 714 C CA . ARG A 1 92 ? 20.950 12.254 15.087 1.00 47.59 92 ARG A CA 1
ATOM 715 C C . ARG A 1 92 ? 21.485 12.219 16.520 1.00 47.59 92 ARG A C 1
ATOM 717 O O . ARG A 1 92 ? 22.532 11.637 16.770 1.00 47.59 92 ARG A O 1
ATOM 724 N N . GLU A 1 93 ? 20.814 12.934 17.415 1.00 46.16 93 GLU A N 1
ATOM 725 C CA . GLU A 1 93 ? 21.263 13.259 18.774 1.00 46.16 93 GLU A CA 1
ATOM 726 C C . GLU A 1 93 ? 21.687 12.066 19.660 1.00 46.16 93 GLU A C 1
ATOM 728 O O . GLU A 1 93 ? 21.061 11.008 19.669 1.00 46.16 93 GLU A O 1
ATOM 733 N N . ASP A 1 94 ? 22.683 12.387 20.501 1.00 40.75 94 ASP A N 1
ATOM 734 C CA . ASP A 1 94 ? 22.942 11.942 21.882 1.00 40.75 94 ASP A CA 1
ATOM 735 C C . ASP A 1 94 ? 24.075 10.911 22.138 1.00 40.75 94 ASP A C 1
ATOM 737 O O . ASP A 1 94 ? 24.046 9.764 21.700 1.00 40.75 94 ASP A O 1
ATOM 741 N N . GLY A 1 95 ? 25.091 11.334 22.914 1.00 47.88 95 GLY A N 1
ATOM 742 C CA . GLY A 1 95 ? 26.054 10.437 23.586 1.00 47.88 95 GLY A CA 1
ATOM 743 C C . GLY A 1 95 ? 27.474 10.269 23.001 1.00 47.88 95 GLY A C 1
ATOM 744 O O . GLY A 1 95 ? 27.853 9.201 22.537 1.00 47.88 95 GLY A O 1
ATOM 745 N N . SER A 1 96 ? 28.313 11.303 23.130 1.00 52.12 96 SER A N 1
ATOM 746 C CA . SER A 1 96 ? 29.775 11.246 23.375 1.00 52.12 96 SER A CA 1
ATOM 747 C C . SER A 1 96 ? 30.667 10.182 22.680 1.00 52.12 96 SER A C 1
ATOM 749 O O . SER A 1 96 ? 30.922 9.112 23.228 1.00 52.12 96 SER A O 1
ATOM 751 N N . VAL A 1 97 ? 31.391 10.590 21.631 1.00 54.34 97 VAL A N 1
ATOM 752 C CA . VAL A 1 97 ? 32.836 10.299 21.499 1.00 54.34 97 VAL A CA 1
ATOM 753 C C . VAL A 1 97 ? 33.512 11.584 21.027 1.00 54.34 97 VAL A C 1
ATOM 755 O O . VAL A 1 97 ? 33.419 11.971 19.865 1.00 54.34 97 VAL A O 1
ATOM 758 N N . THR A 1 98 ? 34.160 12.293 21.949 1.00 55.53 98 THR A N 1
ATOM 759 C CA . THR A 1 98 ? 34.951 13.487 21.634 1.00 55.53 98 THR A CA 1
ATOM 760 C C . THR A 1 98 ? 36.069 13.123 20.655 1.00 55.53 98 THR A C 1
ATOM 762 O O . THR A 1 98 ? 36.759 12.117 20.837 1.00 55.53 98 THR A O 1
ATOM 765 N N . SER A 1 99 ? 36.276 13.954 19.627 1.00 54.75 99 SER A N 1
ATOM 766 C CA . SER A 1 99 ? 37.285 13.771 18.567 1.00 54.75 99 SER A CA 1
ATOM 767 C C . SER A 1 99 ? 38.689 13.425 19.096 1.00 54.75 99 SER A C 1
ATOM 769 O O . SER A 1 99 ? 39.428 12.686 18.450 1.00 54.75 99 SER A O 1
ATOM 771 N N . GLY A 1 100 ? 39.025 13.838 20.324 1.00 55.06 100 GLY A N 1
ATOM 772 C CA . GLY A 1 100 ? 40.287 13.490 20.985 1.00 55.06 100 GLY A CA 1
ATOM 773 C C . GLY A 1 100 ? 40.489 11.995 21.284 1.00 55.06 100 GLY A C 1
ATOM 774 O O . GLY A 1 100 ? 41.627 11.544 21.384 1.00 55.06 100 GLY A O 1
ATOM 775 N N . SER A 1 101 ? 39.431 11.189 21.412 1.00 60.44 101 SER A N 1
ATOM 776 C CA . SER A 1 101 ? 39.559 9.736 21.631 1.00 60.44 101 SER A CA 1
ATOM 777 C C . SER A 1 101 ? 39.870 8.976 20.339 1.00 60.44 101 SER A C 1
ATOM 779 O O . SER A 1 101 ? 40.616 7.993 20.371 1.00 60.44 101 SER A O 1
ATOM 781 N N . ILE A 1 102 ? 39.377 9.472 19.200 1.00 60.09 102 ILE A N 1
ATOM 782 C CA . ILE A 1 102 ? 39.719 8.944 17.874 1.00 60.09 102 ILE A CA 1
ATOM 783 C C . ILE A 1 102 ? 41.151 9.343 17.516 1.00 60.09 102 ILE A C 1
ATOM 785 O O . ILE A 1 102 ? 41.911 8.484 17.090 1.00 60.09 102 ILE A O 1
ATOM 789 N N . GLU A 1 103 ? 41.572 10.583 17.783 1.00 60.06 103 GLU A N 1
ATOM 790 C CA . GLU A 1 103 ? 42.962 11.007 17.553 1.00 60.06 103 GLU A CA 1
ATOM 791 C C . GLU A 1 103 ? 43.971 10.186 18.362 1.00 60.06 103 GLU A C 1
ATOM 793 O O . GLU A 1 103 ? 45.014 9.790 17.839 1.00 60.06 103 GLU A O 1
ATOM 798 N N . ARG A 1 104 ? 43.652 9.872 19.625 1.00 61.19 104 ARG A N 1
ATOM 799 C CA . ARG A 1 104 ? 44.490 9.004 20.466 1.00 61.19 104 ARG A CA 1
ATOM 800 C C . ARG A 1 104 ? 44.559 7.577 19.934 1.00 61.19 104 ARG A C 1
ATOM 802 O O . ARG A 1 104 ? 45.647 7.013 19.870 1.00 61.19 104 ARG A O 1
ATOM 809 N N . SER A 1 105 ? 43.425 7.015 19.525 1.00 65.19 105 SER A N 1
ATOM 810 C CA . SER A 1 105 ? 43.362 5.646 18.997 1.00 65.19 105 SER A CA 1
ATOM 811 C C . SER A 1 105 ? 44.037 5.537 17.625 1.00 65.19 105 SER A C 1
ATOM 813 O O . SER A 1 105 ? 44.737 4.566 17.356 1.00 65.19 105 SER A O 1
ATOM 815 N N . LE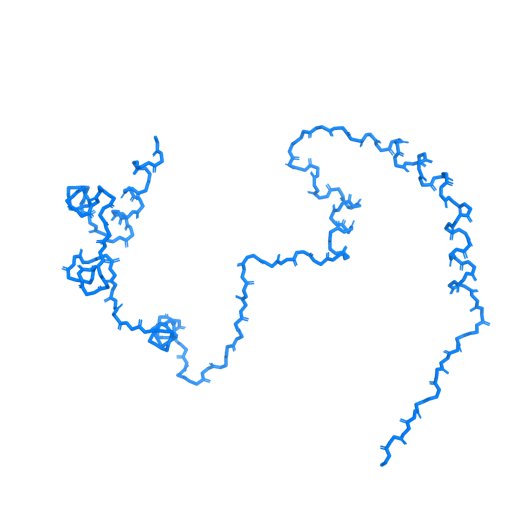U A 1 106 ? 43.911 6.571 16.789 1.00 64.50 106 LEU A N 1
ATOM 816 C CA . LEU A 1 106 ? 44.549 6.661 15.478 1.00 64.50 106 LEU A CA 1
ATOM 817 C C . LEU A 1 106 ? 46.068 6.843 15.600 1.00 64.50 106 LEU A C 1
ATOM 819 O O . LEU A 1 106 ? 46.817 6.179 14.888 1.00 64.50 106 LEU A O 1
ATOM 823 N N . LYS A 1 107 ? 46.542 7.659 16.556 1.00 64.44 107 LYS A N 1
ATOM 824 C CA . LYS A 1 107 ? 47.970 7.723 16.917 1.00 64.44 107 LYS A CA 1
ATOM 825 C C . LYS A 1 107 ? 48.484 6.398 17.470 1.00 64.44 107 LYS A C 1
ATOM 827 O O . LYS A 1 107 ? 49.571 5.975 17.100 1.00 64.44 107 LYS A O 1
ATOM 832 N N . ALA A 1 108 ? 47.717 5.721 18.322 1.00 72.00 108 ALA A N 1
ATOM 833 C CA . ALA A 1 108 ? 48.109 4.420 18.863 1.00 72.00 108 ALA A CA 1
ATOM 834 C C . ALA A 1 108 ? 48.197 3.337 17.771 1.00 72.00 108 ALA A C 1
ATOM 836 O O . ALA A 1 108 ? 49.055 2.460 17.840 1.00 72.00 108 ALA A O 1
ATOM 837 N N . ALA A 1 109 ? 47.359 3.429 16.734 1.00 70.31 109 ALA A N 1
ATOM 838 C CA . ALA A 1 109 ? 47.374 2.535 15.581 1.00 70.31 109 ALA A CA 1
ATOM 839 C C . ALA A 1 109 ? 48.366 2.951 14.473 1.00 70.31 109 ALA A C 1
ATOM 841 O O . ALA A 1 109 ? 48.565 2.178 13.535 1.00 70.31 109 ALA A O 1
ATOM 842 N N . GLN A 1 110 ? 49.044 4.107 14.576 1.00 73.31 110 GLN A N 1
ATOM 843 C CA . GLN A 1 110 ? 50.046 4.559 13.593 1.00 73.31 110 GLN A CA 1
ATOM 844 C C . GLN A 1 110 ? 51.107 3.514 13.221 1.00 73.31 110 GLN A C 1
ATOM 846 O O . GLN A 1 110 ? 51.371 3.375 12.029 1.00 73.31 110 GLN A O 1
ATOM 851 N N . PRO A 1 111 ? 51.730 2.760 14.151 1.00 69.56 111 PRO A N 1
ATOM 852 C CA . PRO A 1 111 ? 52.735 1.772 13.761 1.00 69.56 111 PRO A CA 1
ATOM 853 C C . PRO A 1 111 ? 52.141 0.612 12.950 1.00 69.56 111 PRO A C 1
ATOM 855 O O . PRO A 1 111 ? 52.846 0.018 12.138 1.00 69.56 111 PRO A O 1
ATOM 858 N N . LEU A 1 112 ? 50.855 0.299 13.136 1.00 72.25 112 LEU A N 1
ATOM 859 C CA . LEU A 1 112 ? 50.149 -0.714 12.349 1.00 72.25 112 LEU A CA 1
ATOM 860 C C . LEU A 1 112 ? 49.738 -0.167 10.982 1.00 72.25 112 LEU A C 1
ATOM 862 O O . LEU A 1 112 ? 49.922 -0.850 9.980 1.00 72.25 112 LEU A O 1
ATOM 866 N N . LEU A 1 113 ? 49.268 1.081 10.926 1.00 66.88 113 LEU A N 1
ATOM 867 C CA . LEU A 1 113 ? 48.959 1.760 9.669 1.00 66.88 113 LEU A CA 1
ATOM 868 C C . LEU A 1 113 ? 50.204 1.932 8.805 1.00 66.88 113 LEU A C 1
ATOM 870 O O . LEU A 1 113 ? 50.142 1.620 7.630 1.00 66.88 113 LEU A O 1
ATOM 874 N N . ARG A 1 114 ? 51.354 2.288 9.388 1.00 65.06 114 ARG A N 1
ATOM 875 C CA . ARG A 1 114 ? 52.637 2.383 8.671 1.00 65.06 114 ARG A CA 1
ATOM 876 C C . ARG A 1 114 ? 53.119 1.018 8.149 1.00 65.06 114 ARG A C 1
ATOM 878 O O . ARG A 1 114 ? 53.799 0.945 7.132 1.00 65.06 114 ARG A O 1
ATOM 885 N N . ARG A 1 115 ? 52.762 -0.082 8.829 1.00 65.69 115 ARG A N 1
ATOM 886 C CA . ARG A 1 115 ? 53.004 -1.458 8.346 1.00 65.69 115 ARG A CA 1
ATOM 887 C C . ARG A 1 115 ? 52.062 -1.844 7.209 1.00 65.69 115 ARG A C 1
ATOM 889 O O . ARG A 1 115 ? 52.493 -2.535 6.295 1.00 65.69 115 ARG A O 1
ATOM 896 N N . LEU A 1 116 ? 50.811 -1.397 7.263 1.00 63.62 116 LEU A N 1
ATOM 897 C CA . LEU A 1 116 ? 49.850 -1.573 6.178 1.00 63.62 116 LEU A CA 1
ATOM 898 C C . LEU A 1 116 ? 50.236 -0.722 4.959 1.00 63.62 116 LEU A C 1
ATOM 900 O O . LEU A 1 116 ? 50.168 -1.209 3.841 1.00 63.62 116 LEU A O 1
ATOM 904 N N . GLU A 1 117 ? 50.728 0.498 5.185 1.00 58.16 117 GLU A N 1
ATOM 905 C CA . GLU A 1 117 ? 51.309 1.378 4.168 1.00 58.16 117 GLU A CA 1
ATOM 906 C C . GLU A 1 117 ? 52.515 0.711 3.511 1.00 58.16 117 GLU A C 1
ATOM 908 O O . GLU A 1 117 ? 52.534 0.617 2.302 1.00 58.16 117 GLU A O 1
ATOM 913 N N . MET A 1 118 ? 53.454 0.123 4.263 1.00 57.75 118 MET A N 1
ATOM 914 C CA . 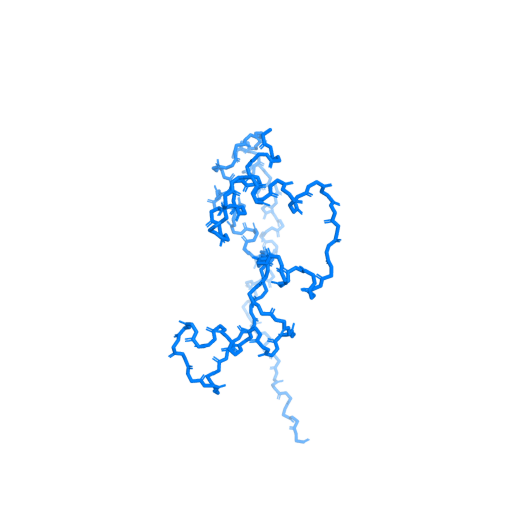MET A 1 118 ? 54.563 -0.644 3.663 1.00 57.75 118 MET A CA 1
ATOM 915 C C . MET A 1 118 ? 54.117 -1.894 2.890 1.00 57.75 118 MET A C 1
ATOM 917 O O . MET A 1 118 ? 54.808 -2.312 1.967 1.00 57.75 118 MET A O 1
ATOM 921 N N . LEU A 1 119 ? 53.001 -2.519 3.275 1.00 58.50 119 LEU A N 1
ATOM 922 C CA . LEU A 1 119 ? 52.426 -3.652 2.540 1.00 58.50 119 LEU A CA 1
ATOM 923 C C . LEU A 1 119 ? 51.728 -3.208 1.247 1.00 58.50 119 LEU A C 1
ATOM 925 O O . LEU A 1 119 ? 51.677 -3.981 0.295 1.00 58.50 119 LEU A O 1
ATOM 929 N N . LEU A 1 120 ? 51.193 -1.986 1.221 1.00 56.69 120 LEU A N 1
ATOM 930 C CA . LEU A 1 120 ? 50.509 -1.392 0.071 1.00 56.69 120 LEU A CA 1
ATOM 931 C C . LEU A 1 120 ? 51.453 -0.578 -0.836 1.00 56.69 120 LEU A C 1
ATOM 933 O O . LEU A 1 120 ? 51.165 -0.431 -2.018 1.00 56.69 120 LEU A O 1
ATOM 937 N N . ASP A 1 121 ? 52.580 -0.100 -0.304 1.00 50.91 121 ASP A N 1
ATOM 938 C CA . ASP A 1 121 ? 53.605 0.732 -0.957 1.00 50.91 121 ASP A CA 1
ATOM 939 C C . ASP A 1 121 ? 54.846 -0.085 -1.358 1.00 50.91 121 ASP A C 1
ATOM 941 O O . ASP A 1 121 ? 55.944 0.441 -1.520 1.00 50.91 121 ASP A O 1
ATOM 945 N N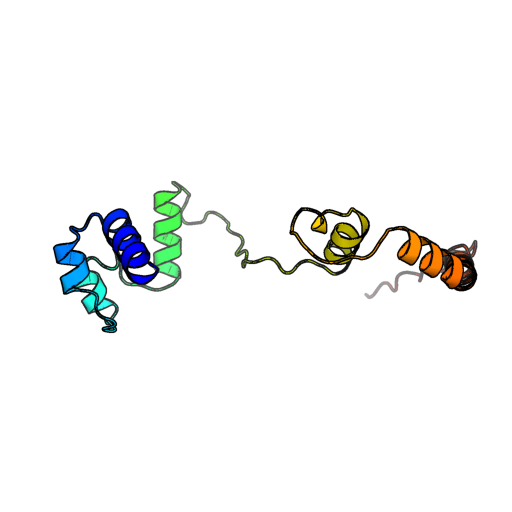 . ALA A 1 122 ? 54.703 -1.404 -1.527 1.00 48.12 122 ALA A N 1
ATOM 946 C CA . ALA A 1 122 ? 55.730 -2.192 -2.193 1.00 48.12 122 ALA A CA 1
ATOM 947 C C . ALA A 1 122 ? 55.823 -1.739 -3.669 1.00 48.12 122 ALA A C 1
ATOM 949 O O . ALA A 1 122 ? 54.850 -1.907 -4.414 1.00 48.12 122 ALA A O 1
ATOM 950 N N . PRO A 1 123 ? 56.965 -1.197 -4.143 1.00 47.94 123 PRO A N 1
ATOM 951 C CA . PRO A 1 123 ? 57.140 -0.856 -5.548 1.00 47.94 123 PRO A CA 1
ATOM 952 C C . PRO A 1 123 ? 57.303 -2.157 -6.339 1.00 47.94 123 PRO A C 1
ATOM 954 O O . PRO A 1 123 ? 58.399 -2.693 -6.484 1.00 47.94 123 PRO A O 1
ATOM 957 N N . GLY A 1 124 ? 56.188 -2.713 -6.801 1.00 47.19 124 GLY A N 1
ATOM 958 C CA . GLY A 1 124 ? 56.189 -3.994 -7.494 1.00 47.19 124 GLY A CA 1
ATOM 959 C C . GLY A 1 124 ? 54.812 -4.622 -7.507 1.00 47.19 124 GLY A C 1
ATOM 960 O O . GLY A 1 124 ? 54.554 -5.588 -6.798 1.00 47.19 124 GLY A O 1
ATOM 961 N N . VAL A 1 125 ? 53.927 -4.067 -8.327 1.00 51.47 125 VAL A N 1
ATOM 962 C CA . VAL A 1 125 ? 52.663 -4.695 -8.708 1.00 51.47 125 VAL A CA 1
ATOM 963 C C . VAL A 1 125 ? 52.931 -6.137 -9.172 1.00 51.47 125 VAL A C 1
ATOM 965 O O . VAL A 1 125 ? 53.443 -6.350 -10.270 1.00 51.47 125 VAL A O 1
ATOM 968 N N . LEU A 1 126 ? 52.564 -7.141 -8.370 1.00 47.25 126 LEU A N 1
ATOM 969 C CA . LEU A 1 126 ? 52.414 -8.511 -8.859 1.00 47.25 126 LEU A CA 1
ATOM 970 C C . LEU A 1 126 ? 51.042 -8.608 -9.536 1.00 47.25 126 LEU A C 1
ATOM 972 O O . LEU A 1 126 ? 50.062 -9.041 -8.932 1.00 47.25 126 LEU A O 1
ATOM 976 N N . MET A 1 127 ? 50.959 -8.169 -10.793 1.00 45.09 127 MET A N 1
ATOM 977 C CA . MET A 1 127 ? 49.836 -8.553 -11.647 1.00 45.09 127 MET A CA 1
ATOM 978 C C . MET A 1 127 ? 49.962 -10.051 -11.939 1.00 45.09 127 MET A C 1
ATOM 980 O O . MET A 1 127 ? 50.986 -10.497 -12.459 1.00 45.09 127 MET A O 1
ATOM 984 N N . MET A 1 128 ? 48.922 -10.833 -11.642 1.00 35.12 128 MET A N 1
ATOM 985 C CA . MET A 1 128 ? 48.781 -12.170 -12.225 1.00 35.12 128 MET A CA 1
ATOM 986 C C . MET A 1 128 ? 48.728 -12.036 -13.755 1.00 35.12 128 MET A C 1
ATOM 988 O O . MET A 1 128 ? 47.964 -11.203 -14.252 1.00 35.12 128 MET A O 1
ATOM 992 N N . PRO A 1 129 ? 49.471 -12.847 -14.529 1.00 48.69 129 PRO A N 1
ATOM 993 C CA . PRO A 1 129 ? 49.183 -12.967 -15.947 1.00 48.69 129 PRO A CA 1
ATOM 994 C C . PRO A 1 129 ? 47.789 -13.583 -16.107 1.00 48.69 129 PRO A C 1
ATOM 996 O O . PRO A 1 129 ? 47.414 -14.512 -15.385 1.00 48.69 129 PRO A O 1
ATOM 999 N N . SER A 1 130 ? 47.006 -13.054 -17.043 1.00 57.47 130 SER A N 1
ATOM 1000 C CA . SER A 1 130 ? 45.707 -13.612 -17.393 1.00 57.47 130 SER A CA 1
ATOM 1001 C C . SER A 1 130 ? 45.887 -15.036 -17.920 1.00 57.47 130 SER A C 1
ATOM 1003 O O . SER A 1 130 ? 46.519 -15.267 -18.950 1.00 57.47 130 SER A O 1
ATOM 1005 N N . ILE A 1 131 ? 45.310 -16.008 -17.213 1.00 51.62 131 ILE A N 1
ATOM 1006 C CA . ILE A 1 131 ? 45.109 -17.350 -17.756 1.00 51.62 1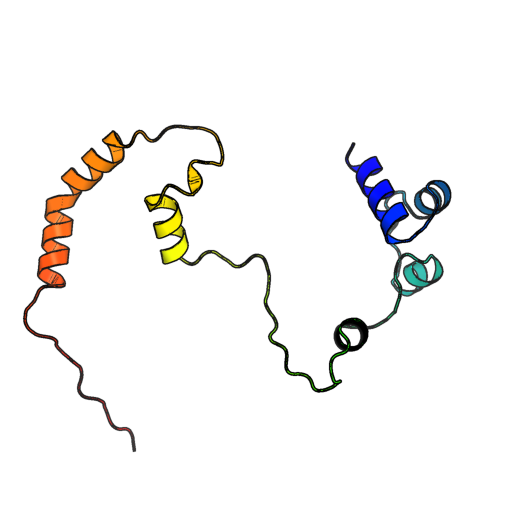31 ILE A CA 1
ATOM 1007 C C . ILE A 1 131 ? 44.045 -17.215 -18.849 1.00 51.62 131 ILE A C 1
ATOM 1009 O O . ILE A 1 131 ? 42.857 -17.050 -18.575 1.00 51.62 131 ILE A O 1
ATOM 1013 N N . GLY A 1 132 ? 44.494 -17.222 -20.103 1.00 48.34 132 GLY A N 1
ATOM 1014 C CA . GLY A 1 132 ? 43.623 -17.410 -21.252 1.00 48.34 132 GLY A CA 1
ATOM 1015 C C . GLY A 1 132 ? 43.115 -18.846 -21.250 1.00 48.34 132 GLY A C 1
ATOM 1016 O O . GLY A 1 132 ? 43.855 -19.760 -21.604 1.00 48.34 132 GLY A O 1
ATOM 1017 N N . LEU A 1 133 ? 41.865 -19.044 -20.838 1.00 42.25 133 LEU A N 1
ATOM 1018 C CA . LEU A 1 133 ? 41.149 -20.292 -21.078 1.00 42.25 133 LEU A CA 1
ATOM 1019 C C . LEU A 1 133 ? 40.619 -20.265 -22.518 1.00 42.25 133 LEU A C 1
ATOM 1021 O O . LEU A 1 133 ? 39.755 -19.454 -22.854 1.00 42.25 133 LEU A O 1
ATOM 1025 N N . ARG A 1 134 ? 41.197 -21.126 -23.360 1.00 40.69 134 ARG A N 1
ATOM 1026 C CA . ARG A 1 134 ? 40.523 -21.720 -24.519 1.00 40.69 134 ARG A CA 1
ATOM 1027 C C . ARG A 1 134 ? 39.836 -23.001 -24.076 1.00 40.69 134 ARG A C 1
ATOM 1029 O O . ARG A 1 134 ? 40.418 -23.679 -23.200 1.00 40.69 134 ARG A O 1
#

Sequence (134 aa):
ETYRGFKDHVATGRHMTPEEVEAVAKGRVWSGEDAKARGLVDELGGYSVALRLAREVASLPADAPFTLTVFPREETLPELLYNRLSGKDREREDGSVTSGSIERSLKAAQPLLRRLEMLLDAPGVLMMPSIGLR

Secondary structure (DSSP, 8-state):
-HHHHHHHHHHHHHT--HHHHHHH-SS----HHHHHHTTS-S----HHHHHHHHHHHTT--TT-------SSPPPPHHHHHHHHHTTGGGGS------HHHHHHHHHHHHHHHHHHHHHH--S---PPPP----